Protein AF-A0A354FVV5-F1 (afdb_monomer_lite)

pLDDT: mean 80.39, std 16.25, range [53.41, 97.19]

Foldseek 3Di:
DVPVVVVVVVVVVVVVPPPPDPDDDDDDDDDPPDDPLQDVVSPNPPHDDPVRD

Secondary structure (DSSP, 8-state):
--SHHHHTTHHHHHHGGG----SPP------SS--GGGSGGGT-SSS--TTT-

Radius of gyration: 22.77 Å; chains: 1; bounding box: 37×42×48 Å

Sequence (53 aa):
MRTTRLACFLPTLLLLSNAWGGKPNIIMIMADDMGYETVGANGCDDYKTPNID

Structure (mmCIF, N/CA/C/O backbone):
data_AF-A0A354FVV5-F1
#
_entry.id   AF-A0A354FVV5-F1
#
loop_
_atom_site.group_PDB
_atom_site.id
_atom_site.type_symbol
_atom_site.label_atom_id
_atom_site.label_alt_id
_atom_site.label_comp_id
_atom_site.label_asym_id
_atom_site.label_entity_id
_atom_site.label_seq_id
_atom_site.pdbx_PDB_ins_code
_atom_site.Cartn_x
_atom_site.Cartn_y
_atom_site.Cartn_z
_atom_site.occupancy
_atom_site.B_iso_or_equiv
_atom_site.auth_seq_id
_atom_site.auth_comp_id
_atom_site.auth_asym_id
_atom_site.auth_atom_id
_atom_site.pdbx_PDB_model_num
ATOM 1 N N . MET A 1 1 ? -27.875 30.734 32.171 1.00 53.41 1 MET A N 1
ATOM 2 C CA . MET A 1 1 ? -28.359 29.915 31.030 1.00 53.41 1 MET A CA 1
ATOM 3 C C . MET A 1 1 ? -27.271 29.445 30.049 1.00 53.41 1 MET A C 1
ATOM 5 O O . MET A 1 1 ? -27.576 28.592 29.228 1.00 53.41 1 MET A O 1
ATOM 9 N N . ARG A 1 2 ? -26.019 29.938 30.102 1.00 58.97 2 ARG A N 1
ATOM 10 C CA . ARG A 1 2 ? -24.944 29.518 29.172 1.00 58.97 2 ARG A CA 1
ATOM 11 C C . ARG A 1 2 ? -24.197 28.235 29.575 1.00 58.97 2 ARG A C 1
ATOM 13 O O . ARG A 1 2 ? -23.699 27.539 28.704 1.00 58.97 2 ARG A O 1
ATOM 20 N N . THR A 1 3 ? -24.152 27.893 30.862 1.00 56.69 3 THR A N 1
ATOM 21 C CA . THR A 1 3 ? -23.382 26.745 31.386 1.00 56.69 3 THR A CA 1
ATOM 22 C C . THR A 1 3 ? -24.151 25.421 31.381 1.00 56.69 3 THR A C 1
ATOM 24 O O . THR A 1 3 ? -23.548 24.362 31.251 1.00 56.69 3 THR A O 1
ATOM 27 N N . THR A 1 4 ? -25.484 25.455 31.444 1.00 54.97 4 THR A N 1
ATOM 28 C CA . THR A 1 4 ? -26.323 24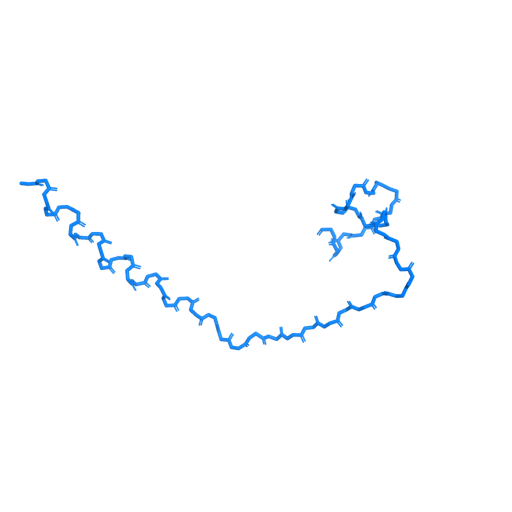.246 31.502 1.00 54.97 4 THR A CA 1
ATOM 29 C C . THR A 1 4 ? -26.443 23.506 30.171 1.00 54.97 4 THR A C 1
ATOM 31 O O . THR A 1 4 ? -26.607 22.293 30.179 1.00 54.97 4 THR A O 1
ATOM 34 N N . ARG A 1 5 ? -26.305 24.186 29.022 1.00 56.12 5 ARG A N 1
ATOM 35 C CA . ARG A 1 5 ? -26.320 23.509 27.711 1.00 56.12 5 ARG A CA 1
ATOM 36 C C . ARG A 1 5 ? -25.039 22.729 27.419 1.00 56.12 5 ARG A C 1
ATOM 38 O O . ARG A 1 5 ? -25.116 21.718 26.739 1.00 56.12 5 ARG A O 1
ATOM 45 N N . LEU A 1 6 ? -23.893 23.161 27.954 1.00 55.94 6 LEU A N 1
ATOM 46 C CA . LEU A 1 6 ? -22.600 22.495 27.750 1.00 55.94 6 LEU A CA 1
ATOM 47 C C . LEU A 1 6 ? -22.478 21.207 28.586 1.00 55.94 6 LEU A C 1
ATOM 49 O O . LEU A 1 6 ? -21.936 20.212 28.116 1.00 55.94 6 LEU A O 1
ATOM 53 N N . ALA A 1 7 ? -23.057 21.197 29.792 1.00 58.97 7 ALA A N 1
ATOM 54 C CA . ALA A 1 7 ? -23.061 20.034 30.682 1.00 58.97 7 ALA A CA 1
ATOM 55 C C . ALA A 1 7 ? -23.842 18.832 30.112 1.00 58.97 7 ALA A C 1
ATOM 57 O O . ALA A 1 7 ? -23.477 17.687 30.367 1.00 58.97 7 ALA A O 1
ATOM 58 N N . CYS A 1 8 ? -24.878 19.074 29.300 1.00 59.50 8 CYS A N 1
ATOM 59 C CA . CYS A 1 8 ? -25.677 18.015 28.677 1.00 59.50 8 CYS A CA 1
ATOM 60 C C . CYS A 1 8 ? -24.965 17.271 27.533 1.00 59.50 8 CYS A C 1
ATOM 62 O O . CYS A 1 8 ? -25.411 16.187 27.179 1.00 59.50 8 CYS A O 1
ATOM 64 N N . PHE A 1 9 ? -23.877 17.809 26.966 1.00 60.28 9 PHE A N 1
ATOM 65 C CA . PHE A 1 9 ? -23.124 17.144 25.888 1.00 60.28 9 PHE A CA 1
ATOM 66 C C . PHE A 1 9 ? -22.048 16.173 26.393 1.00 60.28 9 PHE A C 1
ATOM 68 O O . PHE A 1 9 ? -21.623 15.282 25.660 1.00 60.28 9 PHE A O 1
ATOM 75 N N . LEU A 1 10 ? -21.616 16.321 27.646 1.00 64.94 10 LEU A N 1
ATOM 76 C CA . LEU A 1 10 ? -20.587 15.483 28.255 1.00 64.94 10 LEU A CA 1
ATOM 77 C C . LEU A 1 10 ? -20.997 14.001 28.421 1.00 64.94 10 LEU A C 1
ATOM 79 O O . LEU A 1 10 ? -20.186 13.135 28.086 1.00 64.94 10 LEU A O 1
ATOM 83 N N . PRO A 1 11 ? -22.227 13.657 28.863 1.00 64.50 11 PRO A N 1
ATOM 84 C CA . PRO A 1 11 ? -22.637 12.254 28.948 1.00 64.50 11 PRO A CA 1
ATOM 85 C C . PRO A 1 11 ? -22.843 11.612 27.567 1.00 64.50 11 PRO A C 1
ATOM 87 O O . PRO A 1 11 ? -22.624 10.414 27.415 1.00 64.50 11 PRO A O 1
ATOM 90 N N . THR A 1 12 ? -23.186 12.391 26.538 1.00 63.97 12 THR A N 1
ATOM 91 C CA . THR A 1 12 ? -23.341 11.900 25.158 1.00 63.97 12 THR A CA 1
ATOM 92 C C . THR A 1 12 ? -22.000 11.510 24.535 1.00 63.97 12 THR A C 1
ATOM 94 O O . THR A 1 12 ? -21.929 10.540 23.786 1.00 63.97 12 THR A O 1
ATOM 97 N N . LEU A 1 13 ? -20.922 12.219 24.885 1.00 63.88 13 LEU A N 1
ATOM 98 C CA . LEU A 1 13 ? -19.561 11.905 24.442 1.00 63.88 13 LEU A CA 1
ATOM 99 C C . LEU A 1 13 ? -19.018 10.621 25.093 1.00 63.88 13 LEU A C 1
ATOM 101 O O . LEU A 1 13 ? -18.317 9.846 24.449 1.00 63.88 13 LEU A O 1
ATOM 105 N N . LEU A 1 14 ? -19.388 10.367 26.353 1.00 62.75 14 LEU A N 1
ATOM 106 C CA . LEU A 1 14 ? -19.001 9.168 27.106 1.00 62.75 14 LEU A CA 1
ATOM 107 C C . L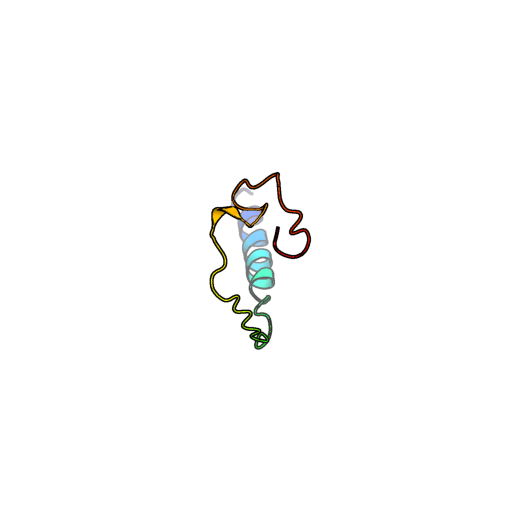EU A 1 14 ? -19.689 7.884 26.615 1.00 62.75 14 LEU A C 1
ATOM 109 O O . LEU A 1 14 ? -19.147 6.803 26.806 1.00 62.75 14 LEU A O 1
ATOM 113 N N . LEU A 1 15 ? -20.853 7.979 25.967 1.00 62.12 15 LEU A N 1
ATOM 114 C CA . LEU A 1 15 ? -21.552 6.817 25.399 1.00 62.12 15 LEU A CA 1
AT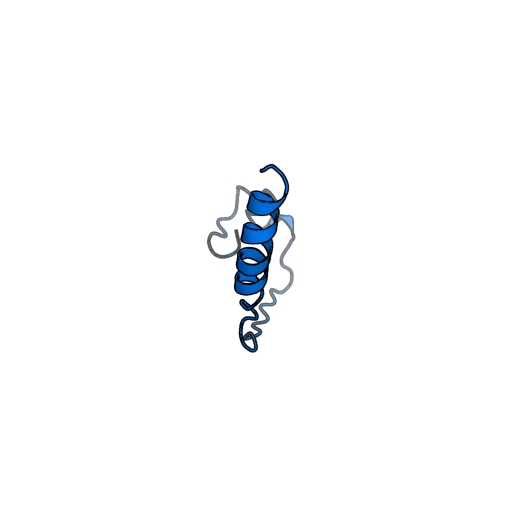OM 115 C C . LEU A 1 15 ? -20.983 6.371 24.039 1.00 62.12 15 LEU A C 1
ATOM 117 O O . LEU A 1 15 ? -21.203 5.231 23.637 1.00 62.12 15 LEU A O 1
ATOM 121 N N . LEU A 1 16 ? -20.220 7.230 23.354 1.00 62.06 16 LEU A N 1
ATOM 122 C CA . LEU A 1 16 ? -19.569 6.920 22.072 1.00 62.06 16 LEU A CA 1
ATOM 123 C C . LEU A 1 16 ? -18.231 6.177 22.227 1.00 62.06 16 LEU A C 1
ATOM 125 O O . LEU A 1 16 ? -17.711 5.649 21.248 1.00 62.06 16 LEU A O 1
ATOM 129 N N . SER A 1 17 ? -17.664 6.109 23.437 1.00 62.62 17 SER A N 1
ATOM 130 C CA . SER A 1 17 ? -16.348 5.494 23.677 1.00 62.62 17 SER A CA 1
ATOM 131 C C . SER A 1 17 ? -16.367 3.961 23.703 1.00 62.62 17 SER A C 1
ATOM 133 O O . SER A 1 17 ? -15.309 3.340 23.638 1.00 62.62 17 SER A O 1
ATOM 135 N N . ASN A 1 18 ? -17.550 3.336 23.757 1.00 57.75 18 ASN A N 1
ATOM 136 C CA . ASN A 1 18 ? -17.704 1.878 23.855 1.00 57.75 18 ASN A CA 1
ATOM 137 C C . ASN A 1 18 ? -17.566 1.127 22.520 1.00 57.75 18 ASN A C 1
ATOM 139 O O . ASN A 1 18 ? -17.839 -0.070 22.457 1.00 57.75 18 ASN A O 1
ATOM 143 N N . ALA A 1 19 ? -17.102 1.778 21.455 1.00 61.69 19 ALA A N 1
ATOM 144 C CA . ALA A 1 19 ? -16.759 1.103 20.206 1.00 61.69 19 ALA A CA 1
ATOM 145 C C . ALA A 1 19 ? -15.373 0.428 20.285 1.00 61.69 19 ALA A C 1
ATOM 147 O O . ALA A 1 19 ? -14.535 0.602 19.403 1.00 61.69 19 ALA A O 1
ATOM 148 N N . TRP A 1 20 ? -15.105 -0.341 21.346 1.00 62.59 20 TRP A N 1
ATOM 149 C CA . TRP A 1 20 ? -13.936 -1.217 21.382 1.00 62.59 20 TRP A CA 1
ATOM 150 C C . TRP A 1 20 ? -14.305 -2.511 20.660 1.00 62.59 20 TRP A C 1
ATOM 152 O O . TRP A 1 20 ? -14.867 -3.437 21.248 1.00 62.59 20 TRP A O 1
ATOM 162 N N . GLY A 1 21 ? -14.066 -2.533 19.347 1.00 72.56 21 GLY A N 1
ATOM 163 C CA . GLY A 1 21 ? -14.264 -3.720 18.518 1.00 72.56 21 GLY A CA 1
ATOM 164 C C . GLY A 1 21 ? -13.558 -4.928 19.137 1.00 72.56 21 GLY A C 1
ATOM 165 O O . GLY A 1 21 ? -12.462 -4.798 19.684 1.00 72.56 21 GLY A O 1
ATOM 166 N N . GLY A 1 22 ? -14.209 -6.096 19.106 1.00 84.19 22 GLY A N 1
ATOM 167 C CA . GLY A 1 22 ? -13.646 -7.346 19.625 1.00 84.19 22 GLY A CA 1
ATOM 168 C C . GLY A 1 22 ? -12.292 -7.698 18.994 1.00 84.19 22 GLY A C 1
ATOM 169 O O . GLY A 1 22 ? -11.802 -7.009 18.101 1.00 84.19 22 GLY A O 1
ATOM 170 N N . LYS A 1 23 ? -11.667 -8.793 19.449 1.00 87.69 23 LYS A N 1
ATOM 171 C CA . LYS A 1 23 ? -10.355 -9.207 18.928 1.00 87.69 23 LYS A CA 1
ATOM 172 C C . LYS A 1 23 ? -10.408 -9.335 17.389 1.00 87.69 23 LYS A C 1
ATOM 174 O O . LYS A 1 23 ? -11.184 -10.158 16.902 1.00 87.69 23 LYS A O 1
ATOM 179 N N . PRO A 1 24 ? -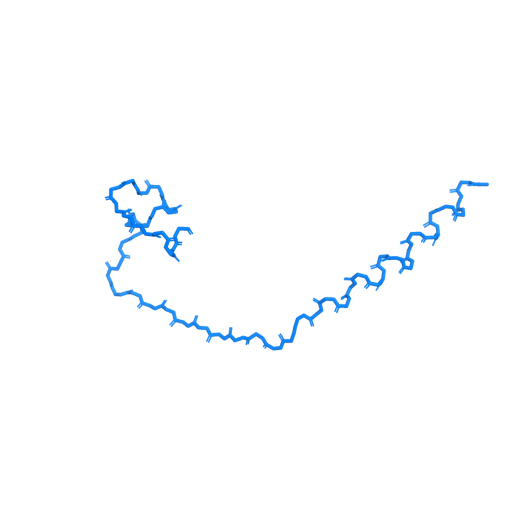9.610 -8.558 16.632 1.00 88.62 24 PRO A N 1
ATOM 180 C CA . PRO A 1 24 ? -9.650 -8.600 15.177 1.00 88.62 24 PRO A CA 1
ATOM 181 C C . PRO A 1 24 ? -9.018 -9.891 14.643 1.00 88.62 24 PRO A C 1
ATOM 183 O O . PRO A 1 24 ? -8.141 -10.483 15.280 1.00 88.62 24 PRO A O 1
ATOM 186 N N . ASN A 1 25 ? -9.445 -10.303 13.450 1.00 93.88 25 ASN A N 1
ATOM 187 C CA . ASN A 1 25 ? -8.761 -11.338 12.678 1.00 93.88 25 ASN A CA 1
ATOM 188 C C . ASN A 1 25 ? -7.565 -10.717 11.949 1.00 93.88 25 ASN A C 1
ATOM 190 O O . ASN A 1 25 ? -7.666 -9.603 11.439 1.00 93.88 25 ASN A O 1
ATOM 194 N N . ILE A 1 26 ? -6.449 -11.442 11.880 1.00 94.81 26 ILE A N 1
ATOM 195 C CA . ILE A 1 26 ? -5.243 -11.006 11.168 1.00 94.81 26 ILE A CA 1
ATOM 196 C C . ILE A 1 26 ? -5.090 -11.879 9.925 1.00 94.81 26 ILE A C 1
ATOM 198 O O . ILE A 1 26 ? -5.018 -13.101 10.039 1.00 94.81 26 ILE A O 1
ATOM 202 N N . ILE A 1 27 ? -5.029 -11.246 8.754 1.00 95.94 27 ILE A N 1
ATOM 203 C CA . ILE A 1 27 ? -4.742 -11.895 7.472 1.00 95.94 27 ILE A CA 1
ATOM 204 C C . ILE A 1 27 ? -3.474 -11.247 6.917 1.00 95.94 27 ILE A C 1
ATOM 206 O O . ILE A 1 27 ? -3.431 -10.032 6.740 1.00 95.94 27 ILE A O 1
ATOM 210 N N . MET A 1 28 ? -2.442 -12.053 6.666 1.00 95.94 28 MET A N 1
ATOM 211 C CA . MET A 1 28 ? -1.191 -11.613 6.050 1.00 95.94 28 MET A CA 1
ATOM 212 C C . MET A 1 28 ? -1.167 -12.080 4.598 1.00 95.94 28 MET A C 1
ATOM 214 O O . MET A 1 28 ? -1.165 -13.280 4.335 1.00 95.94 28 MET A O 1
ATOM 218 N N . ILE A 1 29 ? -1.145 -11.125 3.673 1.00 95.81 29 ILE A N 1
ATOM 219 C CA . ILE A 1 29 ? -1.004 -11.376 2.239 1.00 95.81 29 ILE A CA 1
ATOM 220 C C . ILE A 1 29 ? 0.378 -10.868 1.843 1.00 95.81 29 ILE A C 1
ATOM 222 O O . ILE A 1 29 ? 0.702 -9.707 2.078 1.00 95.81 29 ILE A O 1
ATOM 226 N N . MET A 1 30 ? 1.200 -11.754 1.289 1.00 95.88 30 MET A N 1
ATOM 227 C CA . MET A 1 30 ? 2.543 -11.445 0.811 1.00 95.88 30 MET A CA 1
ATOM 228 C C . MET A 1 30 ? 2.611 -11.800 -0.667 1.00 95.88 30 MET A C 1
ATOM 230 O O . MET A 1 30 ? 2.229 -12.905 -1.054 1.00 95.88 30 MET A O 1
ATOM 234 N N . ALA A 1 31 ? 3.085 -10.854 -1.467 1.00 95.00 31 ALA A N 1
ATOM 235 C CA . ALA A 1 31 ? 3.421 -11.065 -2.864 1.00 95.00 31 ALA A CA 1
ATOM 236 C C . ALA A 1 31 ? 4.946 -11.029 -3.004 1.00 95.00 31 ALA A C 1
ATOM 238 O O . ALA A 1 31 ? 5.598 -10.197 -2.373 1.00 95.00 31 ALA A O 1
ATOM 239 N N . ASP A 1 32 ? 5.490 -11.949 -3.795 1.00 97.19 32 ASP A N 1
ATOM 240 C CA . ASP A 1 32 ? 6.917 -12.004 -4.109 1.00 97.19 32 ASP A CA 1
ATOM 241 C C . ASP A 1 32 ? 7.225 -11.086 -5.298 1.00 97.19 32 ASP A C 1
ATOM 243 O O . ASP A 1 32 ? 6.403 -10.981 -6.211 1.00 97.19 32 ASP A O 1
ATOM 247 N N . ASP A 1 33 ? 8.368 -10.399 -5.259 1.00 95.44 33 ASP A N 1
ATOM 248 C CA . ASP A 1 33 ? 8.862 -9.480 -6.302 1.00 95.44 33 ASP A CA 1
ATOM 249 C C . ASP A 1 33 ? 7.848 -8.442 -6.841 1.00 95.44 33 ASP A C 1
ATOM 251 O O . ASP A 1 33 ? 7.984 -7.918 -7.950 1.00 95.44 33 ASP A O 1
ATOM 255 N N . MET A 1 34 ? 6.824 -8.093 -6.057 1.00 94.44 34 MET A N 1
ATOM 256 C CA . MET A 1 34 ? 5.827 -7.106 -6.468 1.00 94.44 34 MET A CA 1
ATOM 257 C C . MET A 1 34 ? 6.387 -5.683 -6.344 1.00 94.44 34 MET A C 1
ATOM 2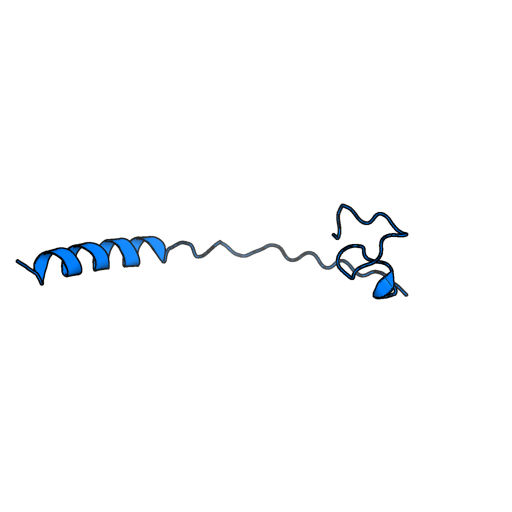59 O O . MET A 1 34 ? 6.604 -5.178 -5.240 1.00 94.44 34 MET A O 1
ATOM 263 N N . GLY A 1 35 ? 6.597 -5.029 -7.489 1.00 93.38 35 GLY A N 1
ATOM 264 C CA . GLY A 1 35 ? 7.029 -3.632 -7.564 1.00 93.38 35 GLY A CA 1
ATOM 265 C C . GLY A 1 35 ? 5.977 -2.666 -7.015 1.00 93.38 35 GLY A C 1
ATOM 266 O O . GLY A 1 35 ? 4.772 -2.869 -7.188 1.00 93.38 35 GLY A O 1
ATOM 267 N N . TYR A 1 36 ? 6.421 -1.588 -6.368 1.00 92.75 36 TYR A N 1
ATOM 268 C CA . TYR A 1 36 ? 5.542 -0.562 -5.790 1.00 92.75 36 TYR A CA 1
ATOM 269 C C . TYR A 1 36 ? 4.653 0.095 -6.854 1.00 92.75 36 TYR A C 1
ATOM 271 O O . TYR A 1 36 ? 3.465 0.329 -6.640 1.00 92.75 36 TYR A O 1
ATOM 279 N N . GLU A 1 37 ? 5.226 0.332 -8.027 1.00 93.56 37 GLU A N 1
ATOM 280 C CA . GLU A 1 37 ? 4.610 0.954 -9.192 1.00 93.56 37 GLU A CA 1
ATOM 281 C C . GLU A 1 37 ? 3.555 0.086 -9.878 1.00 93.56 37 GLU A C 1
ATOM 283 O O . GLU A 1 37 ? 2.973 0.525 -10.860 1.00 93.56 37 GLU A O 1
ATOM 288 N N . THR A 1 38 ? 3.322 -1.145 -9.416 1.00 92.56 38 THR A N 1
ATOM 289 C CA . THR A 1 38 ? 2.368 -2.068 -10.051 1.00 92.56 38 THR A CA 1
ATOM 290 C C . THR A 1 38 ? 0.954 -1.985 -9.471 1.00 92.56 38 THR A C 1
ATOM 292 O O . THR A 1 38 ? 0.035 -2.586 -10.024 1.00 92.56 38 THR A O 1
ATOM 295 N N . VAL A 1 39 ? 0.763 -1.243 -8.373 1.00 95.00 39 VAL A N 1
ATOM 296 C CA . VAL A 1 39 ? -0.536 -1.066 -7.703 1.00 95.00 39 VAL A CA 1
ATOM 297 C C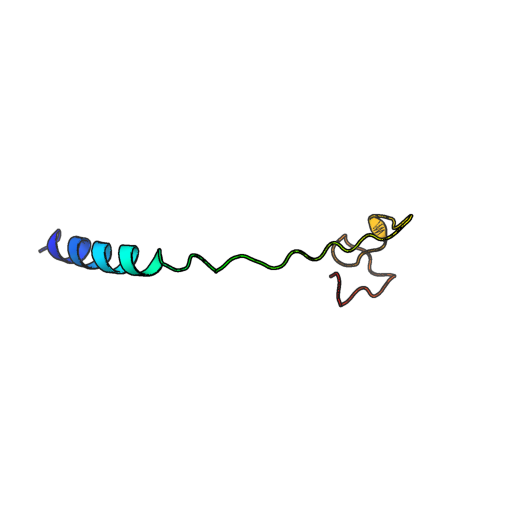 . VAL A 1 39 ? -1.172 0.252 -8.139 1.00 95.00 39 VAL A C 1
ATOM 299 O O . VAL A 1 39 ? -0.535 1.304 -8.061 1.00 95.00 39 VAL A O 1
ATOM 302 N N . GLY A 1 40 ? -2.445 0.217 -8.529 1.00 94.19 40 GLY A N 1
ATOM 303 C CA . GLY A 1 40 ? -3.210 1.396 -8.934 1.00 94.19 40 GLY A CA 1
ATOM 304 C C . GLY A 1 40 ? -3.271 2.481 -7.860 1.00 94.19 40 GLY A C 1
ATOM 305 O O . GLY A 1 40 ? -3.016 3.646 -8.161 1.00 94.19 40 GLY A O 1
ATOM 306 N N . ALA A 1 41 ? -3.451 2.114 -6.586 1.00 93.50 41 ALA A N 1
ATOM 307 C CA . ALA A 1 41 ? -3.365 3.049 -5.450 1.00 93.50 41 ALA A CA 1
ATOM 308 C C . ALA A 1 41 ? -2.040 3.840 -5.359 1.00 93.50 41 ALA A C 1
ATOM 310 O O . ALA A 1 41 ? -2.011 4.918 -4.764 1.00 93.50 41 ALA A O 1
ATOM 311 N N . ASN A 1 42 ? -0.952 3.346 -5.961 1.00 95.12 42 ASN A N 1
ATOM 312 C CA . ASN A 1 42 ? 0.345 4.029 -6.009 1.00 95.12 42 ASN A CA 1
ATOM 313 C C . ASN A 1 42 ? 0.530 4.896 -7.271 1.00 95.12 42 ASN A C 1
ATOM 315 O O . ASN A 1 42 ? 1.617 5.429 -7.493 1.00 95.12 42 ASN A O 1
ATOM 319 N N . GLY A 1 43 ? -0.516 5.059 -8.089 1.00 91.88 43 GLY A N 1
ATOM 320 C CA . GLY A 1 43 ? -0.506 5.868 -9.311 1.00 91.88 43 GLY A CA 1
ATOM 321 C C . GLY A 1 43 ? -0.210 5.087 -10.594 1.00 91.88 43 GLY A C 1
ATOM 322 O O . GLY A 1 43 ? 0.221 5.689 -11.574 1.00 91.88 43 GLY A O 1
ATOM 323 N N . CYS A 1 44 ? -0.404 3.764 -10.595 1.00 92.44 44 CYS A N 1
ATOM 324 C CA . CYS A 1 44 ? -0.284 2.941 -11.796 1.00 92.44 44 CYS A CA 1
ATOM 325 C C . CYS A 1 44 ? -1.606 2.863 -12.570 1.00 92.44 44 CYS A C 1
ATOM 327 O O . CYS A 1 44 ? -2.560 2.262 -12.087 1.00 92.44 44 CYS A O 1
ATOM 329 N N . ASP A 1 45 ? -1.657 3.389 -13.794 1.00 91.31 45 ASP A N 1
ATOM 330 C CA . ASP A 1 45 ? -2.857 3.293 -14.644 1.00 91.31 45 ASP A CA 1
ATOM 331 C C . ASP A 1 45 ? -2.823 2.089 -15.613 1.00 91.31 45 ASP A C 1
ATOM 333 O O . ASP A 1 45 ? -3.828 1.764 -16.252 1.00 91.31 45 ASP A O 1
ATOM 337 N N . ASP A 1 46 ? -1.673 1.411 -15.722 1.00 93.62 46 ASP A N 1
ATOM 338 C CA . ASP A 1 46 ? -1.440 0.333 -16.691 1.00 93.62 46 ASP A CA 1
ATOM 339 C C . ASP A 1 46 ? -1.998 -1.025 -16.224 1.00 93.62 46 ASP A C 1
ATOM 341 O O . ASP A 1 46 ? -2.500 -1.815 -17.032 1.00 93.62 46 ASP A O 1
ATOM 345 N N . TYR A 1 47 ? -1.946 -1.302 -14.917 1.00 91.25 47 TYR A N 1
ATOM 346 C CA . TYR A 1 47 ? -2.439 -2.544 -14.317 1.00 91.25 47 TYR A CA 1
ATOM 347 C C . TYR A 1 47 ? -3.722 -2.298 -13.528 1.00 91.25 47 TYR A C 1
ATOM 349 O O . TYR A 1 47 ? -3.841 -1.345 -12.768 1.00 91.25 47 TYR A O 1
ATOM 357 N N . LYS A 1 48 ? -4.696 -3.200 -13.671 1.00 93.25 48 LYS A N 1
ATOM 358 C CA . LYS A 1 48 ? -5.947 -3.132 -12.905 1.00 93.25 48 LYS A CA 1
ATOM 359 C C . LYS A 1 48 ? -5.812 -3.949 -11.623 1.00 93.25 48 LYS A C 1
ATOM 361 O O . LYS A 1 48 ? -5.836 -5.178 -11.694 1.00 93.25 48 LYS A O 1
ATOM 366 N N . THR A 1 49 ? -5.755 -3.287 -10.468 1.00 94.69 49 THR A N 1
ATOM 367 C CA . THR A 1 49 ? -5.668 -3.919 -9.138 1.00 94.69 49 THR A CA 1
ATOM 368 C C . THR A 1 49 ? -6.881 -3.619 -8.237 1.00 94.69 49 THR A C 1
ATOM 370 O O . THR A 1 49 ? -6.705 -3.311 -7.063 1.00 94.69 49 THR A O 1
ATOM 373 N N . PRO A 1 50 ? -8.136 -3.820 -8.695 1.00 94.31 50 PRO A N 1
ATOM 374 C CA . PRO A 1 50 ? -9.342 -3.269 -8.054 1.00 94.31 50 PRO A CA 1
ATOM 375 C C . PRO A 1 50 ? -9.662 -3.794 -6.643 1.00 94.31 50 PRO A C 1
ATOM 377 O O . PRO A 1 50 ? -10.544 -3.256 -5.983 1.00 94.31 50 PRO A O 1
ATOM 380 N N . ASN A 1 51 ? -9.013 -4.877 -6.202 1.00 95.12 51 ASN A N 1
ATOM 381 C CA . ASN A 1 51 ? -9.167 -5.423 -4.846 1.00 95.12 51 ASN A CA 1
ATOM 382 C C . ASN A 1 51 ? -8.054 -4.963 -3.882 1.00 95.12 51 ASN A C 1
ATOM 384 O O . ASN A 1 51 ? -8.133 -5.268 -2.694 1.00 95.12 51 ASN A O 1
ATOM 388 N N . ILE A 1 52 ? -6.997 -4.331 -4.405 1.00 92.94 52 ILE A N 1
ATOM 389 C CA . ILE A 1 52 ? -5.854 -3.791 -3.649 1.00 92.94 52 ILE A CA 1
ATOM 390 C C . ILE A 1 52 ? -5.890 -2.253 -3.647 1.00 92.94 52 ILE A C 1
ATOM 392 O O . ILE A 1 52 ? -5.409 -1.660 -2.684 1.00 92.94 52 ILE A O 1
ATOM 396 N N . ASP A 1 53 ? -6.445 -1.647 -4.706 1.00 88.50 53 ASP A N 1
ATOM 397 C CA . ASP A 1 53 ? -6.672 -0.200 -4.843 1.00 88.50 53 ASP A CA 1
ATOM 398 C C . ASP A 1 53 ? -7.456 0.422 -3.672 1.00 88.50 53 ASP A C 1
ATOM 400 O O . ASP A 1 53 ? -8.347 -0.256 -3.104 1.00 88.50 53 ASP A O 1
#